Protein AF-A0A920SIQ8-F1 (afdb_monomer_lite)

Radius of gyration: 13.59 Å; chains: 1; bounding box: 27×24×34 Å

Secondary structure (DSSP, 8-state):
------S-S-B--SSTTTS-GGGTT-GGGGTTEETTTTTEE--B--GGGHHHHHHHTT-

pLDDT: mean 84.87, std 3.41, range [73.25, 90.44]

Foldseek 3Di:
DDDDLPDDQKDQDCDLVQQPPVCSPPPCNNVQFDPPPVRDGNIGGDPVSPVVVVVVVVD

Sequence (59 aa):
MVESSIGHVRDLPMRASDVPAAYKGEPWAKTGVDVDNDFKPLYVVNADKKQQMANLKRL

Structure (mmCIF, N/CA/C/O backbone):
data_AF-A0A920SIQ8-F1
#
_entry.id   AF-A0A920SIQ8-F1
#
loop_
_atom_site.group_PDB
_atom_site.id
_atom_site.type_symbol
_atom_site.label_atom_id
_atom_site.label_alt_id
_atom_site.label_comp_id
_atom_site.label_asym_id
_atom_site.label_entity_id
_atom_site.label_seq_id
_atom_site.pdbx_PDB_ins_code
_atom_site.Cartn_x
_atom_site.Cartn_y
_atom_site.Cartn_z
_atom_site.occupancy
_atom_site.B_iso_or_equiv
_atom_site.auth_seq_id
_atom_site.auth_comp_id
_atom_site.auth_asym_id
_atom_site.auth_atom_id
_atom_site.pdbx_PDB_model_num
ATOM 1 N N . MET A 1 1 ? 12.047 -11.930 -23.820 1.00 73.25 1 MET A N 1
ATOM 2 C CA . MET A 1 1 ? 13.063 -11.432 -22.865 1.00 73.25 1 MET A CA 1
ATOM 3 C C . MET A 1 1 ? 12.493 -11.621 -21.467 1.00 73.25 1 MET A C 1
ATOM 5 O O . MET A 1 1 ? 11.284 -11.498 -21.330 1.00 73.25 1 MET A O 1
ATOM 9 N N . VAL A 1 2 ? 13.295 -12.004 -20.473 1.00 77.81 2 VAL A N 1
ATOM 10 C CA . VAL A 1 2 ? 12.821 -12.238 -19.095 1.00 77.81 2 VAL A CA 1
ATOM 11 C C . VAL A 1 2 ? 13.554 -11.264 -18.181 1.00 77.81 2 VAL A C 1
ATOM 13 O O . VAL A 1 2 ? 14.781 -11.224 -18.208 1.00 77.81 2 VAL A O 1
ATOM 16 N N . GLU A 1 3 ? 12.811 -10.489 -17.394 1.00 82.25 3 GLU A N 1
ATOM 17 C CA . GLU A 1 3 ? 13.357 -9.549 -16.410 1.00 82.25 3 GLU A CA 1
ATOM 18 C C . GLU A 1 3 ? 12.862 -9.871 -14.997 1.00 82.25 3 GLU A C 1
ATOM 20 O O . GLU A 1 3 ? 11.752 -10.362 -14.796 1.00 82.25 3 GLU A O 1
ATOM 25 N N . SER A 1 4 ? 13.707 -9.580 -14.006 1.00 86.06 4 SER A N 1
ATOM 26 C CA . SER A 1 4 ? 13.403 -9.772 -12.586 1.00 86.06 4 SER A CA 1
ATOM 27 C C . SER A 1 4 ? 12.674 -8.559 -12.002 1.00 86.06 4 SER A C 1
ATOM 29 O O . SER A 1 4 ? 12.990 -7.415 -12.323 1.00 86.06 4 SER A O 1
ATOM 31 N N . SER A 1 5 ? 11.745 -8.789 -11.071 1.00 80.19 5 SER A N 1
ATOM 32 C CA . SER A 1 5 ? 11.098 -7.718 -10.298 1.00 80.19 5 SER A CA 1
ATOM 33 C C . SER A 1 5 ? 12.010 -7.098 -9.235 1.00 80.19 5 SER A C 1
ATOM 35 O O . SER A 1 5 ? 11.689 -6.041 -8.690 1.00 80.19 5 SER A O 1
ATOM 37 N N . ILE A 1 6 ? 13.147 -7.742 -8.937 1.00 82.12 6 ILE A N 1
ATOM 38 C CA . ILE A 1 6 ? 14.079 -7.346 -7.875 1.00 82.12 6 ILE A CA 1
ATOM 39 C C . ILE A 1 6 ? 13.343 -7.277 -6.517 1.00 82.12 6 ILE A C 1
ATOM 41 O O . ILE A 1 6 ? 13.375 -6.259 -5.825 1.00 82.12 6 ILE A O 1
ATOM 45 N N . GLY A 1 7 ? 12.645 -8.356 -6.141 1.00 85.56 7 GLY A N 1
ATOM 46 C CA . GLY A 1 7 ? 11.949 -8.494 -4.850 1.00 85.56 7 GLY A CA 1
ATOM 47 C C . GLY A 1 7 ? 10.495 -8.002 -4.848 1.00 85.56 7 GLY A C 1
ATOM 48 O O . GLY A 1 7 ? 9.827 -8.035 -5.887 1.00 85.56 7 GLY A O 1
ATOM 49 N N . HIS A 1 8 ? 10.000 -7.579 -3.673 1.00 86.38 8 HIS A N 1
ATOM 50 C CA . HIS A 1 8 ? 8.636 -7.060 -3.503 1.00 86.38 8 HIS A CA 1
ATOM 51 C C . HIS A 1 8 ? 8.413 -5.780 -4.317 1.00 86.38 8 HIS A C 1
ATOM 53 O O . HIS A 1 8 ? 9.241 -4.866 -4.342 1.00 86.38 8 HIS A O 1
ATOM 59 N N . VAL A 1 9 ? 7.261 -5.730 -4.986 1.00 83.38 9 VAL A N 1
ATOM 60 C CA . VAL A 1 9 ? 6.862 -4.640 -5.889 1.00 83.38 9 VAL A CA 1
ATOM 61 C C . VAL A 1 9 ? 5.919 -3.649 -5.203 1.00 83.38 9 VAL A C 1
ATOM 63 O O . VAL A 1 9 ? 5.929 -2.455 -5.509 1.00 83.38 9 VAL A O 1
ATOM 66 N N . ARG A 1 10 ? 5.092 -4.148 -4.284 1.00 86.25 10 ARG A N 1
ATOM 67 C CA . ARG A 1 10 ? 4.188 -3.361 -3.450 1.00 86.25 10 ARG A CA 1
ATOM 68 C C . ARG A 1 10 ? 4.288 -3.844 -2.019 1.00 86.25 10 ARG A C 1
ATOM 70 O O . ARG A 1 10 ? 4.440 -5.040 -1.803 1.00 86.25 10 ARG A O 1
ATOM 77 N N . ASP A 1 11 ? 4.146 -2.906 -1.100 1.00 87.75 11 ASP A N 1
ATOM 78 C CA . ASP A 1 11 ? 4.152 -3.142 0.337 1.00 87.75 11 ASP A CA 1
ATOM 79 C C . ASP A 1 11 ? 3.152 -2.212 1.022 1.00 87.75 11 ASP A C 1
ATOM 81 O O . ASP A 1 11 ? 2.541 -1.352 0.380 1.00 87.75 11 ASP A O 1
ATOM 85 N N . LEU A 1 12 ? 2.965 -2.404 2.323 1.00 86.56 12 LEU A N 1
ATOM 86 C CA . LEU A 1 12 ? 2.228 -1.454 3.148 1.00 86.56 12 LEU A CA 1
ATOM 87 C C . LEU A 1 12 ? 2.983 -0.112 3.231 1.00 86.56 12 LEU A C 1
ATOM 89 O O . LEU A 1 12 ? 4.216 -0.094 3.174 1.00 86.56 12 LEU A O 1
ATOM 93 N N . PRO A 1 13 ? 2.276 1.024 3.369 1.00 85.31 13 PRO A N 1
ATOM 94 C CA . PRO A 1 13 ? 2.907 2.327 3.524 1.00 85.31 13 PRO A CA 1
ATOM 95 C C . PRO A 1 13 ? 3.775 2.359 4.786 1.00 85.31 13 PRO A C 1
ATOM 97 O O . PRO A 1 13 ? 3.286 2.176 5.896 1.00 85.31 13 PRO A O 1
ATOM 100 N N . MET A 1 14 ? 5.070 2.632 4.621 1.00 81.62 14 MET A N 1
ATOM 101 C CA . MET A 1 14 ? 5.997 2.789 5.748 1.00 81.62 14 MET A CA 1
ATOM 102 C C . MET A 1 14 ? 5.998 4.218 6.302 1.00 81.62 14 MET A C 1
ATOM 104 O O . MET A 1 14 ? 6.369 4.446 7.454 1.00 81.62 14 MET A O 1
ATOM 108 N N . ARG A 1 15 ? 5.611 5.208 5.487 1.00 82.06 15 ARG A N 1
ATOM 109 C CA . ARG A 1 15 ? 5.579 6.627 5.860 1.00 82.06 15 ARG A CA 1
ATOM 110 C C . ARG A 1 15 ? 4.245 7.249 5.461 1.00 82.06 15 ARG A C 1
ATOM 112 O O . ARG A 1 15 ? 3.631 6.873 4.468 1.00 82.06 15 ARG A O 1
ATOM 119 N N . ALA A 1 16 ? 3.839 8.306 6.166 1.00 80.50 16 ALA A N 1
ATOM 120 C CA . ALA A 1 16 ? 2.635 9.072 5.819 1.00 80.50 16 ALA A CA 1
ATOM 121 C C . ALA A 1 16 ? 2.694 9.704 4.409 1.00 80.50 16 ALA A C 1
ATOM 123 O O . ALA A 1 16 ? 1.662 10.019 3.821 1.00 80.50 16 ALA A O 1
ATOM 124 N N . SER A 1 17 ? 3.898 9.893 3.855 1.00 83.38 17 SER A N 1
ATOM 125 C CA . SER A 1 17 ? 4.110 10.352 2.476 1.00 83.38 17 SER A CA 1
ATOM 126 C C . SER A 1 17 ? 3.734 9.311 1.423 1.00 83.38 17 SER A C 1
ATOM 128 O O . SER A 1 17 ? 3.416 9.694 0.299 1.00 83.38 17 SER A O 1
ATOM 130 N N . ASP A 1 18 ? 3.772 8.027 1.782 1.00 83.56 18 ASP A N 1
ATOM 131 C CA . ASP A 1 18 ? 3.530 6.912 0.862 1.00 83.56 18 ASP A CA 1
ATOM 132 C C . ASP A 1 18 ? 2.033 6.627 0.717 1.00 83.56 18 ASP A C 1
ATOM 134 O O . ASP A 1 18 ? 1.598 6.034 -0.269 1.00 83.56 18 ASP A O 1
ATOM 138 N N . VAL A 1 19 ? 1.236 7.109 1.675 1.00 85.06 19 VAL A N 1
ATOM 139 C CA . VAL A 1 19 ? -0.222 7.035 1.655 1.00 85.06 19 VAL A CA 1
ATOM 140 C C . VAL A 1 19 ? -0.769 7.872 0.489 1.00 85.06 19 VAL A C 1
ATOM 142 O O . VAL A 1 19 ? -0.519 9.085 0.425 1.00 85.06 19 VAL A O 1
ATOM 145 N N . PRO A 1 20 ? -1.544 7.272 -0.435 1.00 85.19 20 PRO A N 1
ATOM 146 C CA . PRO A 1 20 ? -2.184 8.004 -1.520 1.00 85.19 20 PRO A CA 1
ATOM 147 C C . PRO A 1 20 ? -3.117 9.091 -0.985 1.00 85.19 20 PRO A C 1
ATOM 149 O O . PRO A 1 20 ? -3.767 8.909 0.040 1.00 85.19 20 PRO A O 1
ATOM 152 N N . ALA A 1 21 ? -3.241 10.208 -1.708 1.00 86.1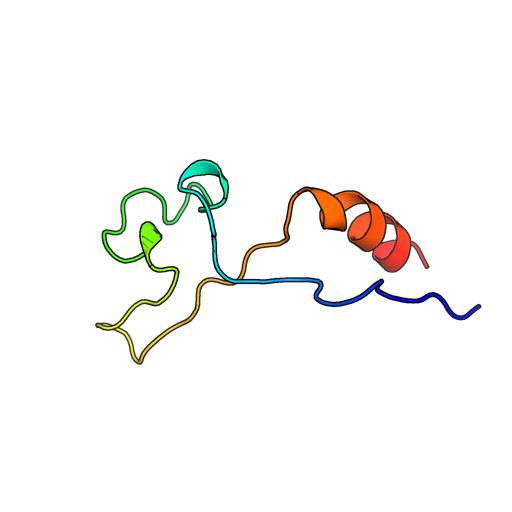2 21 ALA A N 1
ATOM 153 C CA . ALA A 1 21 ? -4.059 11.346 -1.273 1.00 86.12 21 ALA A CA 1
ATOM 154 C C . ALA A 1 21 ? -5.517 10.968 -0.950 1.00 86.12 21 ALA A C 1
ATOM 156 O O . ALA A 1 21 ? -6.084 11.527 -0.020 1.00 86.12 21 ALA A O 1
ATOM 157 N N . ALA A 1 22 ? -6.072 9.976 -1.655 1.00 84.88 22 ALA A N 1
ATOM 158 C CA . ALA A 1 22 ? -7.413 9.445 -1.412 1.00 84.88 22 ALA A CA 1
ATOM 159 C C . ALA A 1 22 ? -7.607 8.851 -0.004 1.00 84.88 22 ALA A C 1
ATOM 161 O O . ALA A 1 22 ? -8.724 8.850 0.491 1.00 84.88 22 ALA A O 1
ATOM 162 N N . TYR A 1 23 ? -6.533 8.381 0.640 1.00 83.88 23 TYR A N 1
ATOM 163 C CA . TYR A 1 23 ? -6.575 7.722 1.950 1.00 83.88 23 TYR A CA 1
ATOM 164 C C . TYR A 1 23 ? -5.845 8.516 3.043 1.00 83.88 23 TYR A C 1
ATOM 166 O O . TYR A 1 23 ? -5.8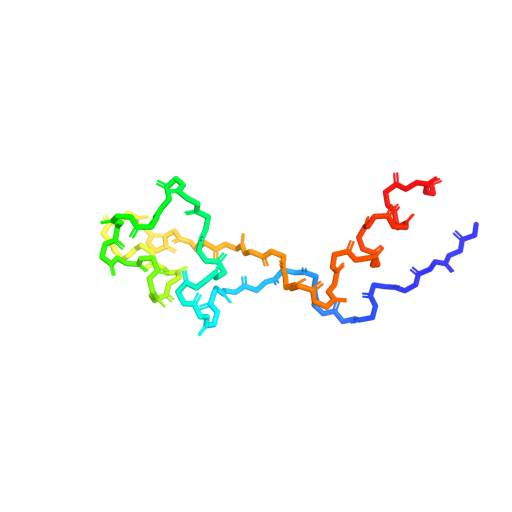07 8.089 4.188 1.00 83.88 23 TYR A O 1
ATOM 174 N N . LYS A 1 24 ? -5.265 9.691 2.745 1.00 79.62 24 LYS A N 1
ATOM 175 C CA . LYS A 1 24 ? -4.496 10.480 3.734 1.00 79.62 24 LYS A CA 1
ATOM 176 C C . LYS A 1 24 ? -5.315 10.973 4.931 1.00 79.62 24 LYS A C 1
ATOM 178 O O . LYS A 1 24 ? -4.719 11.290 5.956 1.00 79.62 24 LYS A O 1
ATOM 183 N N . GLY A 1 25 ? -6.635 11.083 4.787 1.00 81.56 25 GLY A N 1
ATOM 184 C CA . GLY A 1 25 ? -7.544 11.477 5.867 1.00 81.56 25 GLY A CA 1
ATOM 185 C C . GLY A 1 25 ? -7.985 10.318 6.759 1.00 81.56 25 GLY A C 1
ATOM 186 O O . GLY A 1 25 ? -8.560 10.559 7.816 1.00 81.56 25 GLY A O 1
ATOM 187 N N . GLU A 1 26 ? -7.704 9.080 6.357 1.00 84.19 26 GLU A N 1
ATOM 188 C CA . GLU A 1 26 ? -8.156 7.899 7.078 1.00 84.19 26 GLU A CA 1
ATOM 189 C C . GLU A 1 26 ? -7.207 7.570 8.245 1.00 84.19 26 GLU A C 1
ATOM 191 O O . GLU A 1 26 ? -5.985 7.505 8.054 1.00 84.19 26 GLU A O 1
ATOM 196 N N . PRO A 1 27 ? -7.727 7.314 9.460 1.00 82.31 27 PRO A N 1
ATOM 197 C CA . PRO A 1 27 ? -6.903 7.045 10.641 1.00 82.31 27 PRO A CA 1
ATOM 198 C C . PRO A 1 27 ? -6.066 5.764 10.4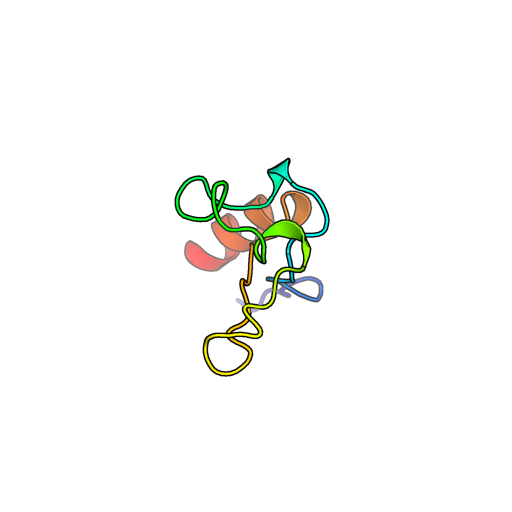97 1.00 82.31 27 PRO A C 1
ATOM 200 O O . PRO A 1 27 ? -4.947 5.686 11.007 1.00 82.31 27 PRO A O 1
ATOM 203 N N . TRP A 1 28 ? -6.574 4.783 9.749 1.00 84.69 28 TRP A N 1
ATOM 204 C CA . TRP A 1 28 ? -5.919 3.502 9.495 1.00 84.69 28 TRP A CA 1
ATOM 205 C C . TRP A 1 28 ? -4.836 3.572 8.408 1.00 84.69 28 TRP A C 1
ATOM 207 O O . TRP A 1 28 ? -4.007 2.666 8.294 1.00 84.69 28 TRP A O 1
ATOM 217 N N . ALA A 1 29 ? -4.767 4.657 7.631 1.00 83.12 29 ALA A N 1
ATOM 218 C CA . ALA A 1 29 ? -3.854 4.738 6.497 1.00 83.12 29 ALA A CA 1
ATOM 219 C C . ALA A 1 29 ? -2.371 4.777 6.897 1.00 83.12 29 ALA A C 1
ATOM 221 O O . ALA A 1 29 ? -1.518 4.354 6.120 1.00 83.12 29 ALA A O 1
ATOM 222 N N . LYS A 1 30 ? -2.054 5.221 8.124 1.00 78.12 30 LYS A N 1
ATOM 223 C CA . LYS A 1 30 ? -0.702 5.093 8.700 1.00 78.12 30 LYS A CA 1
ATOM 224 C C . LYS A 1 30 ? -0.322 3.648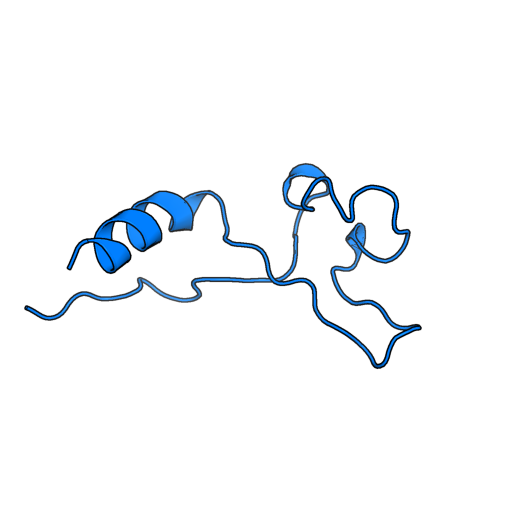 9.013 1.00 78.12 30 LYS A C 1
ATOM 226 O O . LYS A 1 30 ? 0.845 3.302 8.889 1.00 78.12 30 LYS A O 1
ATOM 231 N N . THR A 1 31 ? -1.286 2.842 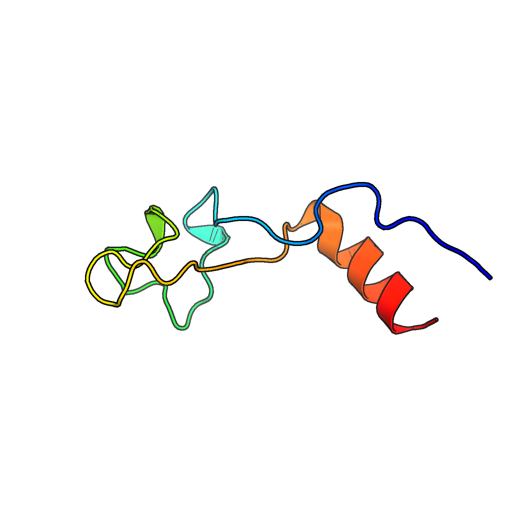9.446 1.00 82.75 31 THR A N 1
ATOM 232 C CA . THR A 1 31 ? -1.089 1.413 9.729 1.00 82.75 31 THR A CA 1
ATOM 233 C C . THR A 1 31 ? -1.033 0.611 8.429 1.00 82.75 31 THR A C 1
ATOM 235 O O . THR A 1 31 ? -0.442 -0.463 8.382 1.00 82.75 31 THR A O 1
ATOM 238 N N . GLY A 1 32 ? -1.640 1.134 7.359 1.00 85.31 32 GLY A N 1
ATOM 239 C CA . GLY A 1 32 ? -1.708 0.468 6.063 1.00 85.31 32 GLY A CA 1
ATOM 240 C C . GLY A 1 32 ? -2.734 -0.661 6.015 1.00 85.31 32 GLY A C 1
ATOM 241 O O . GLY A 1 32 ? -2.827 -1.343 5.002 1.00 85.31 32 GLY A O 1
ATOM 242 N N . VAL A 1 33 ? -3.511 -0.864 7.079 1.00 88.56 33 VAL A N 1
ATOM 243 C CA . VAL A 1 33 ? -4.540 -1.901 7.167 1.00 88.56 33 VAL A CA 1
ATOM 244 C C . VAL A 1 33 ? -5.772 -1.299 7.819 1.00 88.56 33 VAL A C 1
ATOM 246 O O . VAL A 1 33 ? -5.687 -0.778 8.930 1.00 88.56 33 VAL A O 1
ATOM 249 N N . ASP A 1 34 ? -6.897 -1.375 7.122 1.00 88.88 34 ASP A N 1
ATOM 250 C CA . ASP A 1 34 ? -8.203 -0.961 7.618 1.00 88.88 34 ASP A CA 1
ATOM 251 C C . ASP A 1 34 ? -8.819 -2.092 8.448 1.00 88.88 34 ASP A C 1
ATOM 253 O O . ASP A 1 34 ? -9.347 -3.065 7.908 1.00 88.88 34 ASP A O 1
ATOM 257 N N . VAL A 1 35 ? -8.700 -1.986 9.771 1.00 88.12 35 VAL A N 1
ATOM 258 C CA . VAL A 1 35 ? -9.194 -2.998 10.720 1.00 88.12 35 VAL A CA 1
ATOM 259 C C . VAL A 1 35 ? -10.718 -3.027 10.830 1.00 88.12 35 VAL A C 1
ATOM 261 O O . VAL A 1 35 ? -11.268 -4.046 11.240 1.00 88.12 35 VAL A O 1
ATOM 264 N N . ASP A 1 36 ? -11.391 -1.946 10.434 1.00 87.50 36 ASP A N 1
ATOM 265 C CA . ASP A 1 36 ? -12.844 -1.807 10.535 1.00 87.50 36 ASP A CA 1
ATOM 266 C C . ASP A 1 36 ? -13.553 -2.353 9.285 1.00 87.50 36 ASP A C 1
ATOM 268 O 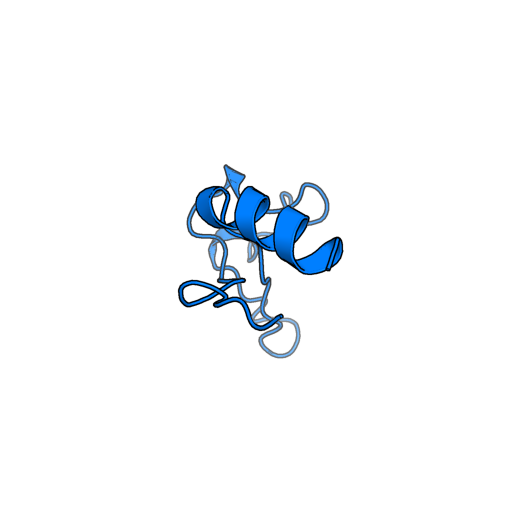O . ASP A 1 36 ? -14.726 -2.719 9.337 1.00 87.50 36 ASP A O 1
ATOM 272 N N . ASN A 1 37 ? -12.834 -2.463 8.163 1.00 86.62 37 ASN A N 1
ATOM 273 C CA . ASN A 1 37 ? -13.338 -3.004 6.902 1.00 86.62 37 ASN A CA 1
ATOM 274 C C . ASN A 1 37 ? -12.608 -4.293 6.495 1.00 86.62 37 ASN A C 1
ATOM 276 O O . ASN A 1 37 ? -11.901 -4.309 5.486 1.00 86.62 37 ASN A O 1
ATOM 280 N N . ASP A 1 38 ? -12.799 -5.379 7.248 1.00 89.88 38 ASP A N 1
ATOM 281 C CA . ASP A 1 38 ? -12.285 -6.725 6.924 1.00 89.88 38 ASP A CA 1
ATOM 282 C C . ASP A 1 38 ? -10.754 -6.806 6.761 1.00 89.88 38 ASP A C 1
ATOM 284 O O . ASP A 1 38 ? -10.245 -7.578 5.947 1.00 89.88 38 ASP A O 1
ATOM 288 N N . PHE A 1 39 ? -9.997 -6.006 7.520 1.00 88.56 39 PHE A N 1
ATOM 289 C CA . PHE A 1 39 ? -8.531 -5.956 7.428 1.00 88.56 39 PHE A CA 1
ATOM 290 C C . PHE A 1 39 ? -8.028 -5.624 6.016 1.00 88.56 39 PHE A C 1
ATOM 292 O O . PHE A 1 39 ? -7.008 -6.158 5.570 1.00 88.56 39 PHE A O 1
ATOM 299 N N . LYS A 1 40 ? -8.726 -4.739 5.292 1.00 89.25 40 LYS A N 1
ATOM 300 C CA . LYS A 1 40 ? -8.332 -4.347 3.932 1.00 89.25 40 LYS A CA 1
ATOM 301 C C . LYS A 1 40 ? -6.922 -3.741 3.929 1.00 89.25 40 LYS A C 1
ATOM 303 O O . LYS A 1 40 ? -6.703 -2.704 4.560 1.00 89.25 40 LYS A O 1
ATOM 308 N N . PRO A 1 41 ? -5.961 -4.337 3.201 1.00 89.50 41 PRO A N 1
ATOM 309 C CA . PRO A 1 41 ? -4.611 -3.802 3.118 1.00 89.50 41 PRO A CA 1
ATOM 310 C C . PRO A 1 41 ? -4.525 -2.679 2.079 1.00 89.50 41 PRO A C 1
ATOM 312 O O . PRO A 1 41 ? -5.045 -2.780 0.965 1.00 89.50 41 PRO A O 1
ATOM 315 N N . LEU A 1 42 ? -3.786 -1.626 2.412 1.00 88.81 42 LEU A N 1
ATOM 316 C CA . LEU A 1 42 ? -3.394 -0.566 1.495 1.00 88.81 42 LEU A CA 1
ATOM 317 C C . LEU A 1 42 ? -1.998 -0.852 0.961 1.00 88.81 42 LEU A C 1
ATOM 319 O O . LEU A 1 42 ? -0.991 -0.522 1.579 1.00 88.81 42 LEU A O 1
ATOM 323 N N . TYR A 1 43 ? -1.945 -1.450 -0.223 1.00 89.88 43 TYR A N 1
ATOM 324 C CA . TYR A 1 43 ? -0.686 -1.684 -0.917 1.00 89.88 43 TYR A CA 1
ATOM 325 C C . TYR A 1 43 ? -0.268 -0.475 -1.746 1.00 89.88 43 TYR A C 1
ATOM 327 O O . TYR A 1 43 ? -0.987 -0.030 -2.644 1.00 89.88 43 TYR A O 1
ATOM 335 N N . VAL A 1 44 ? 0.947 0.001 -1.507 1.00 88.25 44 VAL A N 1
ATOM 336 C CA . VAL A 1 44 ? 1.569 1.107 -2.230 1.00 88.25 44 VAL A CA 1
ATOM 337 C C . VAL A 1 44 ? 2.822 0.623 -2.954 1.00 88.25 44 VAL A C 1
ATOM 339 O O . VAL A 1 44 ? 3.489 -0.322 -2.537 1.00 88.25 44 VAL A O 1
ATOM 342 N N . VAL A 1 45 ? 3.137 1.241 -4.095 1.00 86.75 45 VAL A N 1
ATOM 343 C CA . VAL A 1 45 ? 4.400 0.970 -4.797 1.00 86.75 45 VAL A CA 1
ATOM 344 C C . VAL A 1 45 ? 5.486 1.810 -4.137 1.00 86.75 45 VAL A C 1
ATOM 346 O O . VAL A 1 45 ? 5.431 3.043 -4.210 1.00 86.75 45 VAL A O 1
ATOM 349 N N . ASN A 1 46 ? 6.479 1.145 -3.546 1.00 82.25 46 ASN A N 1
ATOM 350 C CA . ASN A 1 46 ? 7.645 1.813 -2.973 1.00 82.25 46 ASN A CA 1
ATOM 351 C C . ASN A 1 46 ? 8.320 2.711 -4.012 1.00 82.25 46 ASN A C 1
ATOM 353 O O . ASN A 1 46 ? 8.436 2.345 -5.186 1.00 82.25 46 ASN A O 1
ATOM 357 N N . ALA A 1 47 ? 8.775 3.887 -3.576 1.00 81.50 47 ALA A N 1
ATOM 358 C CA . ALA A 1 47 ? 9.389 4.878 -4.458 1.00 81.50 47 ALA A CA 1
ATOM 359 C C . ALA A 1 47 ? 10.539 4.272 -5.281 1.00 81.50 47 ALA A C 1
ATOM 361 O O . ALA A 1 47 ? 10.565 4.431 -6.502 1.00 81.50 47 ALA A O 1
ATOM 362 N N . ASP A 1 48 ? 11.382 3.465 -4.636 1.00 82.56 48 ASP A N 1
ATOM 363 C CA . ASP A 1 48 ? 12.538 2.793 -5.240 1.00 82.56 48 ASP A CA 1
ATOM 364 C C . ASP A 1 48 ? 12.154 1.792 -6.343 1.00 82.56 48 ASP A C 1
ATOM 366 O O . ASP A 1 48 ? 12.947 1.490 -7.233 1.00 82.56 48 ASP A O 1
ATOM 370 N N . LYS A 1 49 ? 10.920 1.274 -6.316 1.00 82.69 49 LYS A N 1
ATOM 371 C CA . LYS A 1 49 ? 10.414 0.278 -7.273 1.00 82.69 49 LYS A CA 1
ATOM 372 C C . LYS A 1 49 ? 9.609 0.893 -8.413 1.00 82.69 49 LYS A C 1
ATOM 374 O O . LYS A 1 49 ? 9.274 0.186 -9.365 1.00 82.69 49 LYS A O 1
ATOM 379 N N . LYS A 1 50 ? 9.326 2.202 -8.377 1.00 85.00 50 LYS A N 1
ATOM 380 C CA . LYS A 1 50 ? 8.552 2.883 -9.430 1.00 85.00 50 LYS A CA 1
ATOM 381 C C . LYS A 1 50 ? 9.227 2.796 -10.796 1.00 85.00 50 LYS A C 1
ATOM 383 O O . LYS A 1 50 ? 8.543 2.520 -11.780 1.00 85.00 50 LYS A O 1
ATOM 388 N N . GLN A 1 51 ? 10.548 2.981 -10.856 1.00 86.88 51 GLN A N 1
ATOM 389 C CA . GLN A 1 51 ? 11.291 2.895 -12.115 1.00 86.88 51 GLN A CA 1
ATOM 390 C C . GLN A 1 51 ? 11.247 1.476 -12.694 1.00 86.88 51 GLN A C 1
ATOM 392 O O . GLN A 1 51 ? 10.929 1.309 -13.869 1.00 86.88 51 GLN A O 1
ATOM 397 N N . GLN A 1 52 ? 11.476 0.456 -11.859 1.00 86.56 52 GLN A N 1
ATOM 398 C CA . GLN A 1 52 ? 11.414 -0.941 -12.295 1.00 86.56 52 GLN A CA 1
ATOM 399 C C . GLN A 1 52 ? 10.011 -1.312 -12.785 1.00 86.56 52 GLN A C 1
ATOM 401 O O . GLN A 1 52 ? 9.860 -1.919 -13.838 1.00 86.56 52 GLN A O 1
ATOM 406 N N . MET A 1 53 ? 8.967 -0.859 -12.090 1.00 86.94 53 MET A N 1
ATOM 407 C CA . MET A 1 53 ? 7.585 -1.049 -12.533 1.00 86.94 53 MET A CA 1
ATOM 408 C C . MET A 1 53 ? 7.271 -0.371 -13.865 1.00 86.94 53 MET A C 1
ATOM 410 O O . MET A 1 53 ? 6.509 -0.911 -14.665 1.00 86.94 53 MET A O 1
ATOM 414 N N . ALA A 1 54 ? 7.826 0.814 -14.111 1.00 90.44 54 ALA A N 1
ATOM 415 C CA . ALA A 1 54 ? 7.633 1.515 -15.373 1.00 90.44 54 ALA A CA 1
ATOM 416 C C . ALA A 1 54 ? 8.351 0.822 -16.540 1.00 90.44 54 ALA A C 1
ATOM 418 O O . ALA A 1 54 ? 7.848 0.887 -17.660 1.00 90.44 54 ALA A O 1
ATOM 419 N N . ASN A 1 55 ? 9.494 0.180 -16.282 1.00 87.69 55 ASN A N 1
ATOM 420 C CA . ASN A 1 55 ? 10.223 -0.615 -17.269 1.00 87.69 55 ASN A CA 1
ATOM 421 C C . ASN A 1 55 ? 9.467 -1.914 -17.582 1.00 87.69 55 ASN A C 1
ATOM 423 O O . ASN A 1 55 ? 9.158 -2.167 -18.741 1.00 87.69 55 ASN A O 1
ATOM 427 N N . LEU A 1 56 ? 9.053 -2.661 -16.550 1.00 87.44 56 LEU A N 1
ATOM 428 C CA . LEU A 1 56 ? 8.319 -3.923 -16.709 1.00 87.44 56 LEU A CA 1
ATOM 429 C C . LEU A 1 56 ? 6.975 -3.757 -17.432 1.00 87.44 56 LEU A C 1
ATOM 431 O O . LEU A 1 56 ? 6.549 -4.657 -18.139 1.00 87.44 56 LEU A O 1
ATOM 435 N N . LYS A 1 57 ? 6.303 -2.608 -17.281 1.00 87.12 57 LYS A N 1
ATOM 436 C CA . LYS A 1 57 ? 5.058 -2.297 -18.010 1.00 87.12 57 LYS A CA 1
ATOM 437 C C . LYS A 1 57 ? 5.250 -1.983 -19.499 1.00 87.12 57 LYS A C 1
ATOM 439 O O . LYS A 1 57 ? 4.253 -1.894 -20.207 1.00 87.12 57 LYS A O 1
ATOM 444 N N . ARG A 1 58 ? 6.479 -1.700 -19.941 1.00 88.38 58 ARG A N 1
ATOM 445 C CA . ARG A 1 58 ? 6.804 -1.369 -21.341 1.00 88.38 58 ARG A CA 1
ATOM 446 C C . ARG A 1 58 ? 7.316 -2.570 -22.139 1.00 88.38 58 ARG A C 1
ATOM 448 O O . ARG A 1 58 ? 7.488 -2.424 -23.347 1.00 88.38 58 ARG A O 1
ATOM 455 N N . LEU A 1 59 ? 7.599 -3.686 -21.467 1.00 80.81 59 LEU A N 1
ATOM 456 C CA . LEU A 1 59 ? 7.916 -4.978 -22.081 1.00 80.81 59 LEU A CA 1
ATOM 457 C C . LEU A 1 59 ? 6.654 -5.620 -22.661 1.00 80.81 59 LEU A C 1
ATOM 459 O O . LEU A 1 59 ? 6.800 -6.295 -23.702 1.00 80.81 59 LEU A O 1
#